Protein AF-A0A0A6UI53-F1 (afdb_monomer_lite)

Secondary structure (DSSP, 8-state):
----PPPPTTEEEEEEEE-TTS-EEEEEE--TT-TT-EEEEEE-HHHHHHHHHTS-EEEEEEEETTTTEEEETT-

Sequence (75 aa):
MSGNRPPAKGTGTVFVTGYRDGTYKAIWQGGDGDRGAYADTEGTEEEVMRWALSREAANYLIWDAETGSHVPLGG

Radius of gyration: 12.14 Å; chains: 1; bounding box: 27×28×28 Å

Foldseek 3Di:
DPDAAAEDALFFEKEWEADPVQKIKIKGAGPPVGRRHMDMDIDHPVVRVVVRVPGRYNFYWYQDPVVRDTDGDPD

Organism: Actinoplanes utahensis (NCBI:txid1869)

Structure (mmCIF, N/CA/C/O backbone):
data_AF-A0A0A6UI53-F1
#
_entry.id   AF-A0A0A6UI53-F1
#
loop_
_atom_site.group_PDB
_atom_site.id
_atom_site.type_symbol
_atom_site.label_atom_id
_atom_site.label_alt_id
_atom_site.label_comp_id
_atom_site.label_asym_id
_atom_site.label_entity_id
_atom_site.label_seq_id
_atom_site.pdbx_PDB_ins_code
_atom_site.Cartn_x
_atom_site.Cartn_y
_atom_site.Cartn_z
_atom_site.occupancy
_atom_site.B_iso_or_equiv
_atom_site.auth_seq_id
_atom_site.auth_comp_id
_atom_site.auth_asym_id
_atom_site.auth_atom_id
_atom_site.pdbx_PDB_model_num
ATOM 1 N N . MET A 1 1 ? -12.409 -13.467 -15.375 1.00 39.44 1 MET A N 1
ATOM 2 C CA . MET A 1 1 ? -11.106 -13.575 -14.689 1.00 39.44 1 MET A CA 1
ATOM 3 C C . MET A 1 1 ? -10.154 -12.614 -15.382 1.00 39.44 1 MET A C 1
ATOM 5 O O . MET A 1 1 ? -9.571 -12.969 -16.397 1.00 39.44 1 MET A O 1
ATOM 9 N N . SER A 1 2 ? -10.099 -11.363 -14.934 1.00 46.16 2 SER A N 1
ATOM 10 C CA . SER A 1 2 ? -9.126 -10.386 -15.431 1.00 46.16 2 SER A CA 1
ATOM 11 C C . SER A 1 2 ? -7.788 -10.750 -14.794 1.00 46.16 2 SER A C 1
ATOM 13 O O . SER A 1 2 ? -7.680 -10.764 -13.571 1.00 46.16 2 SER A O 1
ATOM 15 N N . GLY A 1 3 ? -6.816 -11.170 -15.600 1.00 46.75 3 GLY A N 1
ATOM 16 C CA . GLY A 1 3 ? -5.495 -11.550 -15.110 1.00 46.75 3 GLY A CA 1
ATOM 17 C C . GLY A 1 3 ? -4.753 -10.322 -14.600 1.00 46.75 3 GLY A C 1
ATOM 18 O O . GLY A 1 3 ? -4.164 -9.590 -15.389 1.00 46.75 3 GLY A O 1
ATOM 19 N N . ASN A 1 4 ? -4.790 -10.100 -13.292 1.00 67.44 4 ASN A N 1
ATOM 20 C CA . ASN A 1 4 ? -4.012 -9.058 -12.640 1.00 67.44 4 ASN A CA 1
ATOM 21 C C . ASN A 1 4 ? -2.544 -9.463 -12.612 1.00 67.44 4 ASN A C 1
ATOM 23 O O . ASN A 1 4 ? -2.122 -10.283 -11.796 1.00 67.44 4 ASN A O 1
ATOM 27 N N . ARG A 1 5 ? -1.765 -8.917 -13.548 1.00 85.69 5 ARG A N 1
ATOM 28 C CA . ARG A 1 5 ? -0.310 -9.020 -13.509 1.00 85.69 5 ARG A CA 1
ATOM 29 C C . ARG A 1 5 ? 0.195 -8.076 -12.412 1.00 85.69 5 ARG A C 1
ATOM 31 O O . ARG A 1 5 ? -0.036 -6.874 -12.543 1.00 85.69 5 ARG A O 1
ATOM 38 N N . PRO A 1 6 ? 0.895 -8.568 -11.377 1.00 88.62 6 PRO A N 1
ATOM 39 C CA . PRO A 1 6 ? 1.499 -7.684 -10.390 1.00 88.62 6 PRO A CA 1
ATOM 40 C C . PRO A 1 6 ? 2.572 -6.797 -11.048 1.00 88.62 6 PRO A C 1
ATOM 42 O O . PRO A 1 6 ? 3.215 -7.244 -12.007 1.00 88.62 6 PRO A O 1
ATOM 45 N N . PRO A 1 7 ? 2.794 -5.571 -10.544 1.00 93.62 7 PRO A N 1
ATOM 46 C CA . PRO A 1 7 ? 3.907 -4.735 -10.984 1.00 93.62 7 PRO A CA 1
ATOM 47 C C . PRO A 1 7 ? 5.268 -5.426 -10.813 1.00 93.62 7 PRO A C 1
ATOM 49 O O . PRO A 1 7 ? 5.428 -6.371 -10.035 1.00 93.62 7 PRO A O 1
ATOM 52 N N . ALA A 1 8 ? 6.275 -4.948 -11.544 1.00 91.38 8 ALA A N 1
ATOM 53 C CA . ALA A 1 8 ? 7.642 -5.432 -11.385 1.00 91.38 8 ALA A CA 1
ATOM 54 C C . ALA A 1 8 ? 8.213 -5.061 -10.004 1.00 91.38 8 ALA A C 1
ATOM 56 O O . ALA A 1 8 ? 7.904 -4.008 -9.443 1.00 91.38 8 ALA A O 1
ATOM 57 N N . LYS A 1 9 ? 9.102 -5.907 -9.476 1.00 92.62 9 LYS A N 1
ATOM 58 C CA . LYS A 1 9 ? 9.838 -5.628 -8.234 1.00 92.62 9 LYS A CA 1
ATOM 59 C C . LYS A 1 9 ? 10.602 -4.303 -8.327 1.00 92.62 9 LYS A C 1
ATOM 61 O O . LYS A 1 9 ? 11.148 -3.974 -9.377 1.00 92.62 9 LYS A O 1
ATOM 66 N N . GLY A 1 10 ? 10.647 -3.567 -7.223 1.00 93.00 10 GLY A N 1
ATOM 67 C CA . GLY A 1 10 ? 11.229 -2.232 -7.119 1.00 93.00 10 GLY A CA 1
ATOM 68 C C . GLY A 1 10 ? 10.434 -1.141 -7.840 1.00 93.00 10 GLY A C 1
ATOM 69 O O . GLY A 1 10 ? 10.951 -0.042 -8.009 1.00 93.00 10 GLY A O 1
ATOM 70 N N . THR A 1 11 ? 9.207 -1.422 -8.298 1.00 93.75 11 THR A N 1
ATOM 71 C CA . THR A 1 11 ? 8.377 -0.461 -9.042 1.00 93.75 11 THR A CA 1
ATOM 72 C C . THR A 1 11 ? 6.990 -0.302 -8.428 1.00 93.75 11 THR A C 1
ATOM 74 O O . THR A 1 11 ? 6.577 -1.071 -7.558 1.00 93.75 11 THR A O 1
ATOM 77 N N . GLY A 1 12 ? 6.258 0.710 -8.894 1.00 94.50 12 GLY A N 1
ATOM 78 C CA . GLY A 1 12 ? 4.883 0.956 -8.476 1.00 94.50 12 GLY A CA 1
ATOM 79 C C . GLY A 1 12 ? 4.749 1.405 -7.022 1.00 94.50 12 GLY A C 1
ATOM 80 O O . GLY A 1 12 ? 5.731 1.571 -6.294 1.00 94.50 12 GLY A O 1
ATOM 81 N N . THR A 1 13 ? 3.503 1.591 -6.611 1.00 96.44 13 THR A N 1
ATOM 82 C CA . THR A 1 13 ? 3.151 2.072 -5.275 1.00 96.44 13 THR A CA 1
ATOM 83 C C . THR A 1 13 ? 2.118 1.147 -4.661 1.00 96.44 13 THR A C 1
ATOM 85 O O . THR A 1 13 ? 1.105 0.834 -5.289 1.00 96.44 13 THR A O 1
ATOM 88 N N . VAL A 1 14 ? 2.386 0.695 -3.440 1.00 97.12 14 VAL A N 1
ATOM 89 C CA . VAL A 1 14 ? 1.391 0.037 -2.597 1.00 97.12 14 VAL A CA 1
ATOM 90 C C . VAL A 1 14 ? 0.624 1.111 -1.845 1.00 97.12 14 VAL A C 1
ATOM 92 O O . VAL A 1 14 ? 1.220 1.923 -1.144 1.00 97.12 14 VAL A O 1
ATOM 95 N N . PHE A 1 15 ? -0.693 1.093 -1.982 1.00 97.50 15 PHE A N 1
ATOM 96 C CA . PHE A 1 15 ? -1.622 1.905 -1.210 1.00 97.50 15 PHE A CA 1
ATOM 97 C C . PHE A 1 15 ? -2.372 0.996 -0.247 1.00 97.50 15 PHE A C 1
ATOM 99 O O . PHE A 1 15 ? -2.858 -0.050 -0.671 1.00 97.50 15 PHE A O 1
ATOM 106 N N . VAL A 1 16 ? -2.478 1.391 1.016 1.00 97.94 16 VAL A N 1
ATOM 107 C CA . VAL A 1 16 ? -3.254 0.711 2.057 1.00 97.94 16 VAL A CA 1
ATOM 108 C C . VAL A 1 16 ? -4.361 1.649 2.527 1.00 97.94 16 VAL A C 1
ATOM 110 O O . VAL A 1 16 ? -4.126 2.829 2.773 1.00 97.94 16 VAL A O 1
ATOM 113 N N . THR A 1 17 ? -5.579 1.141 2.663 1.00 97.75 17 THR A N 1
ATOM 114 C CA . THR A 1 17 ? -6.735 1.903 3.142 1.00 97.75 17 THR A CA 1
ATOM 115 C C . THR A 1 17 ? -7.485 1.080 4.180 1.00 97.75 17 THR A C 1
ATOM 117 O O . THR A 1 17 ? -7.896 -0.042 3.890 1.00 97.75 17 THR A O 1
ATOM 120 N N . GLY A 1 18 ? -7.663 1.642 5.377 1.00 96.62 18 GLY A N 1
ATOM 121 C CA . GLY A 1 18 ? -8.557 1.106 6.402 1.00 96.62 18 GLY A CA 1
ATOM 122 C C . GLY A 1 18 ? -9.948 1.732 6.296 1.00 96.62 18 GLY A C 1
ATOM 123 O O . GLY A 1 18 ? -10.083 2.938 6.068 1.00 96.62 18 GLY A O 1
ATOM 124 N N . TYR A 1 19 ? -10.986 0.920 6.459 1.00 95.25 19 TYR A N 1
ATOM 125 C CA . TYR A 1 19 ? -12.385 1.334 6.430 1.00 95.25 19 TYR A CA 1
ATOM 126 C C . TYR A 1 19 ? -12.994 1.337 7.836 1.00 95.25 19 TYR A C 1
ATOM 128 O O . TYR A 1 19 ? -12.504 0.708 8.772 1.00 95.25 19 TYR A O 1
ATOM 136 N N . ARG A 1 20 ? -14.106 2.067 7.997 1.00 93.56 20 ARG A N 1
ATOM 137 C CA . ARG A 1 20 ? -14.789 2.230 9.295 1.00 93.56 20 ARG A CA 1
ATOM 138 C C . ARG A 1 20 ? -15.390 0.937 9.852 1.00 93.56 20 ARG A C 1
ATOM 140 O O . ARG A 1 20 ? -15.702 0.890 11.035 1.00 93.56 20 ARG A O 1
ATOM 147 N N . ASP A 1 21 ? -15.593 -0.066 9.008 1.00 94.94 21 ASP A N 1
ATOM 148 C CA . ASP A 1 21 ? -16.108 -1.383 9.387 1.00 94.94 21 ASP A CA 1
ATOM 149 C C . ASP A 1 21 ? -15.008 -2.335 9.894 1.00 94.94 21 ASP A C 1
ATOM 151 O O . ASP A 1 21 ? -15.305 -3.471 10.253 1.00 94.94 21 ASP A O 1
ATOM 155 N N . GLY A 1 22 ? -13.754 -1.870 9.956 1.00 94.25 22 GLY A N 1
ATOM 156 C CA . GLY A 1 22 ? -12.596 -2.666 10.364 1.00 94.25 22 GLY A CA 1
ATOM 157 C C . GLY A 1 22 ? -11.942 -3.447 9.221 1.00 94.25 22 GLY A C 1
ATOM 158 O O . GLY A 1 22 ? -10.917 -4.090 9.445 1.00 94.25 22 GLY A O 1
ATOM 159 N N . THR A 1 23 ? -12.486 -3.376 8.003 1.00 97.31 23 THR A N 1
ATOM 160 C CA . THR A 1 23 ? -11.873 -3.967 6.810 1.00 97.31 23 THR A CA 1
ATOM 161 C C . THR A 1 23 ? -10.703 -3.113 6.338 1.00 97.31 23 THR A C 1
ATOM 163 O O . THR A 1 23 ? -10.743 -1.884 6.396 1.00 97.31 23 THR A O 1
ATOM 166 N N . TYR A 1 24 ? -9.664 -3.756 5.819 1.00 97.94 24 TYR A N 1
ATOM 167 C CA . TYR A 1 24 ? -8.551 -3.105 5.145 1.00 97.94 24 TYR A CA 1
ATOM 168 C C . TYR A 1 24 ? -8.470 -3.581 3.698 1.00 97.94 24 TYR A C 1
ATOM 170 O O . TYR A 1 24 ? -8.798 -4.723 3.374 1.00 97.94 24 TYR A O 1
ATOM 178 N N . LYS A 1 25 ? -7.975 -2.709 2.823 1.00 97.94 25 LYS A N 1
ATOM 179 C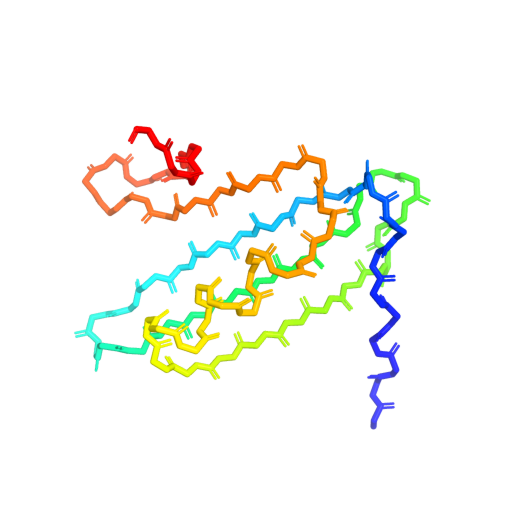 CA . LYS A 1 25 ? -7.649 -3.028 1.435 1.00 97.94 25 LYS A CA 1
ATOM 180 C C . LYS A 1 25 ? -6.260 -2.518 1.104 1.00 97.94 25 LYS A C 1
ATOM 182 O O . LYS A 1 25 ? -5.891 -1.422 1.519 1.00 97.94 25 LYS A O 1
ATOM 187 N N . ALA A 1 26 ? -5.510 -3.285 0.321 1.00 97.31 26 ALA A N 1
ATOM 188 C CA . ALA A 1 26 ? -4.290 -2.795 -0.299 1.00 97.31 26 ALA A CA 1
ATOM 189 C C . ALA A 1 26 ? -4.296 -3.024 -1.806 1.00 97.31 26 ALA A C 1
ATOM 191 O O . ALA A 1 26 ? -4.833 -4.017 -2.291 1.00 97.31 26 ALA A O 1
ATOM 192 N N . ILE A 1 27 ? -3.681 -2.100 -2.540 1.00 96.12 27 ILE A N 1
ATOM 193 C CA . ILE A 1 27 ? -3.491 -2.189 -3.987 1.00 96.12 27 ILE A CA 1
ATOM 194 C C . ILE A 1 27 ? -2.044 -1.822 -4.302 1.00 96.12 27 ILE A C 1
ATOM 196 O O . ILE A 1 27 ? -1.593 -0.735 -3.957 1.00 96.12 27 ILE A O 1
ATOM 200 N N . TRP A 1 28 ? -1.326 -2.704 -4.990 1.00 95.62 28 TRP A N 1
ATOM 201 C CA . TRP A 1 28 ? -0.046 -2.401 -5.620 1.00 95.62 28 TRP A CA 1
ATOM 202 C C . TRP A 1 28 ? -0.299 -2.002 -7.068 1.00 95.62 28 TRP A C 1
ATOM 204 O O . TRP A 1 28 ? -0.655 -2.853 -7.878 1.00 95.62 28 TRP A O 1
ATOM 214 N N . GLN A 1 29 ? -0.152 -0.718 -7.386 1.00 94.75 29 GLN A N 1
ATOM 215 C CA . GLN A 1 29 ? -0.372 -0.181 -8.730 1.00 94.75 29 GLN A CA 1
ATOM 216 C C . GLN A 1 29 ? 0.960 0.098 -9.422 1.00 94.75 29 GLN A C 1
ATOM 218 O O . GLN A 1 29 ? 1.866 0.686 -8.824 1.00 94.75 29 GLN A O 1
ATOM 223 N N . GLY A 1 30 ? 1.082 -0.317 -10.682 1.00 93.44 30 GLY A N 1
ATOM 224 C CA . GLY A 1 30 ? 2.233 -0.000 -11.517 1.00 93.44 30 GLY A CA 1
ATOM 225 C C . GLY A 1 30 ? 2.334 1.500 -11.805 1.00 93.44 30 GLY A C 1
ATOM 226 O O . GLY A 1 30 ? 1.334 2.215 -11.853 1.00 93.44 30 GLY A O 1
ATOM 227 N N . GLY A 1 31 ? 3.566 1.989 -11.966 1.00 86.19 31 GLY A N 1
ATOM 228 C CA . GLY A 1 31 ? 3.837 3.388 -12.314 1.00 86.19 31 GLY A CA 1
ATOM 229 C C . GLY A 1 31 ? 3.617 3.686 -13.802 1.00 86.19 31 GLY A C 1
ATOM 230 O O . GL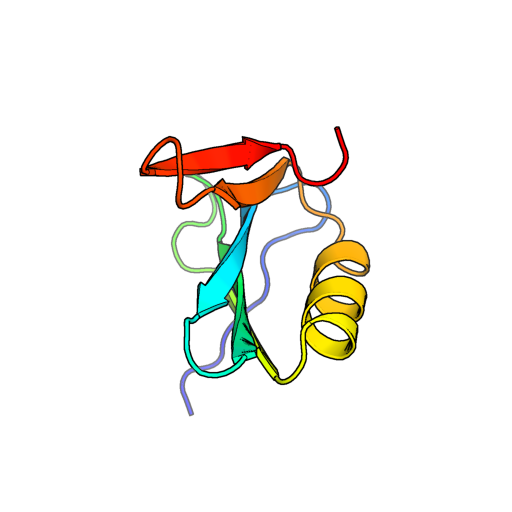Y A 1 31 ? 3.040 2.892 -14.538 1.00 86.19 31 GLY A O 1
ATOM 231 N N . ASP A 1 32 ? 4.141 4.814 -14.282 1.00 80.62 32 ASP A N 1
ATOM 232 C CA . ASP A 1 32 ? 3.897 5.294 -15.653 1.00 80.62 32 ASP A CA 1
ATOM 233 C C . ASP A 1 32 ? 4.334 4.337 -16.772 1.00 80.62 32 ASP A C 1
ATOM 235 O O . ASP A 1 32 ? 3.692 4.291 -17.821 1.00 80.62 32 ASP A O 1
ATOM 239 N N . GLY A 1 33 ? 5.371 3.528 -16.542 1.00 77.56 33 GLY A N 1
ATOM 240 C CA . GLY A 1 33 ? 5.807 2.485 -17.477 1.00 77.56 33 GLY A CA 1
ATOM 241 C C . GLY A 1 33 ? 4.996 1.184 -17.412 1.00 77.56 33 GLY A C 1
ATOM 242 O O . GLY A 1 33 ? 5.231 0.293 -18.223 1.00 77.56 33 GLY A O 1
ATOM 243 N N . ASP A 1 34 ? 4.070 1.054 -16.455 1.00 83.00 34 ASP A N 1
ATOM 244 C CA . ASP A 1 34 ? 3.343 -0.187 -16.170 1.00 83.00 34 ASP A CA 1
ATOM 245 C C . ASP A 1 34 ? 1.906 0.053 -15.661 1.00 83.00 34 ASP A C 1
ATOM 247 O O . ASP A 1 34 ? 1.408 -0.640 -14.776 1.00 83.00 34 ASP A O 1
ATOM 251 N N . ARG A 1 35 ? 1.213 1.052 -16.224 1.00 76.88 35 ARG A N 1
ATOM 252 C CA . ARG A 1 35 ? -0.120 1.512 -15.772 1.00 76.88 35 ARG A CA 1
ATOM 253 C C . ARG A 1 35 ? -1.236 0.453 -15.821 1.00 76.88 35 ARG A C 1
ATOM 255 O O . ARG A 1 35 ? -2.340 0.715 -15.357 1.00 76.88 35 ARG A O 1
ATOM 262 N N . GLY A 1 36 ? -0.980 -0.716 -16.409 1.00 83.88 36 GLY A N 1
ATOM 263 C CA . GLY A 1 36 ? -1.915 -1.843 -16.454 1.00 83.88 36 GLY A CA 1
ATOM 264 C C . GLY A 1 36 ? -1.629 -2.940 -15.428 1.00 83.88 36 GLY A C 1
ATOM 265 O O . GLY A 1 36 ? -2.479 -3.807 -15.231 1.00 83.88 36 GLY A O 1
ATOM 266 N N . ALA A 1 37 ? -0.456 -2.935 -14.789 1.00 91.31 37 ALA A N 1
ATOM 267 C CA . ALA A 1 37 ? -0.145 -3.903 -13.752 1.00 91.31 37 ALA A CA 1
ATOM 268 C C . ALA A 1 37 ? -0.736 -3.461 -12.421 1.00 91.31 37 ALA A C 1
ATOM 270 O O . ALA A 1 37 ? -0.486 -2.353 -11.939 1.00 91.31 37 ALA A O 1
ATOM 271 N N . TYR A 1 38 ? -1.494 -4.357 -11.807 1.00 93.12 38 TYR A N 1
ATOM 272 C CA . TYR A 1 38 ? -1.919 -4.184 -10.438 1.00 93.12 38 TYR A CA 1
ATOM 273 C C . TYR A 1 38 ? -2.139 -5.527 -9.761 1.00 93.12 38 TYR A C 1
ATOM 275 O O . TYR A 1 38 ? -2.376 -6.545 -10.409 1.00 93.12 38 TYR A O 1
ATOM 283 N N . ALA A 1 39 ? -2.044 -5.516 -8.442 1.00 94.44 39 ALA A N 1
ATOM 284 C CA . ALA A 1 39 ? -2.480 -6.601 -7.581 1.00 94.44 39 ALA A CA 1
ATOM 285 C C . ALA A 1 39 ? -3.130 -5.990 -6.345 1.00 94.44 39 ALA A C 1
ATOM 287 O O . ALA A 1 39 ? -2.707 -4.928 -5.894 1.00 94.44 39 ALA A O 1
ATOM 288 N N . ASP A 1 40 ? -4.141 -6.642 -5.798 1.00 96.00 40 ASP A N 1
ATOM 289 C CA . ASP A 1 40 ? -4.858 -6.160 -4.629 1.00 96.00 40 ASP A CA 1
ATOM 290 C C . ASP A 1 40 ? -5.203 -7.291 -3.664 1.00 96.00 40 ASP A C 1
ATOM 292 O O . ASP A 1 40 ? -5.139 -8.477 -3.995 1.00 96.00 40 ASP A O 1
ATOM 296 N N . THR A 1 41 ? -5.512 -6.900 -2.435 1.00 96.81 41 THR A N 1
ATOM 297 C CA . THR A 1 41 ? -6.014 -7.780 -1.384 1.00 96.81 41 THR A CA 1
ATOM 298 C C . THR A 1 41 ? -6.975 -7.002 -0.499 1.00 96.81 41 THR A C 1
ATOM 300 O O . THR A 1 41 ? -6.867 -5.781 -0.374 1.00 96.81 41 THR A O 1
ATOM 303 N N . GLU A 1 42 ? -7.870 -7.717 0.163 1.00 97.62 42 GLU A N 1
ATOM 304 C CA . GLU A 1 42 ? -8.796 -7.188 1.160 1.00 97.62 42 GLU A CA 1
ATOM 305 C C . GLU A 1 42 ? -8.864 -8.174 2.328 1.00 97.62 42 GLU A C 1
ATOM 307 O O . GLU A 1 42 ? -8.707 -9.379 2.116 1.00 97.62 42 GLU A O 1
ATOM 312 N N . GLY A 1 43 ? -9.038 -7.676 3.550 1.00 97.38 43 GLY A N 1
ATOM 313 C CA . GLY A 1 43 ? -9.111 -8.515 4.742 1.00 97.38 43 GLY A CA 1
ATOM 314 C C . GLY A 1 43 ? -8.921 -7.726 6.029 1.00 97.38 43 GLY A C 1
ATOM 315 O O . GLY A 1 43 ? -9.216 -6.533 6.096 1.00 97.38 43 GLY A O 1
ATOM 316 N N . THR A 1 44 ? -8.418 -8.399 7.058 1.00 97.88 44 THR A N 1
ATOM 317 C CA . THR A 1 44 ? -8.023 -7.747 8.313 1.00 97.88 44 THR A CA 1
ATOM 318 C C . THR A 1 44 ? -6.791 -6.862 8.117 1.00 97.88 44 THR A C 1
ATOM 320 O O . THR A 1 44 ? -6.013 -7.055 7.179 1.00 97.88 44 THR A O 1
ATOM 323 N N . GLU A 1 45 ? -6.572 -5.913 9.032 1.00 96.75 45 GLU A N 1
ATOM 324 C CA . GLU A 1 45 ? -5.359 -5.083 9.047 1.00 96.75 45 GLU A CA 1
ATOM 325 C C . GLU A 1 45 ? -4.089 -5.936 8.959 1.00 96.75 45 GLU A C 1
ATOM 327 O O . GLU A 1 45 ? -3.223 -5.687 8.125 1.00 96.75 45 GLU A O 1
ATOM 332 N N . GLU A 1 46 ? -4.001 -6.991 9.768 1.00 97.19 46 GLU A N 1
ATOM 333 C CA . GLU A 1 46 ? -2.836 -7.868 9.810 1.00 97.19 46 GLU A CA 1
ATOM 334 C C . GLU A 1 46 ? -2.580 -8.575 8.469 1.00 97.19 46 GLU A C 1
ATOM 336 O O . GLU A 1 46 ? -1.447 -8.589 7.979 1.00 97.19 46 GLU A O 1
ATOM 341 N N . GLU A 1 47 ? -3.613 -9.151 7.851 1.00 97.69 47 GLU A N 1
ATOM 342 C CA . GLU A 1 47 ? -3.494 -9.842 6.561 1.00 97.69 47 GLU A CA 1
ATOM 343 C C . GLU A 1 47 ? -3.063 -8.884 5.451 1.00 97.69 47 GLU A C 1
ATOM 345 O O . GLU A 1 47 ? -2.154 -9.189 4.670 1.00 97.69 47 GLU A O 1
ATOM 350 N N . VAL A 1 48 ? -3.683 -7.705 5.408 1.00 97.81 48 VAL A N 1
ATOM 351 C CA . VAL A 1 48 ? -3.412 -6.682 4.399 1.00 97.81 48 VAL A CA 1
ATOM 352 C C . VAL A 1 48 ? -2.014 -6.104 4.576 1.00 97.81 48 VAL A C 1
ATOM 354 O O . VAL 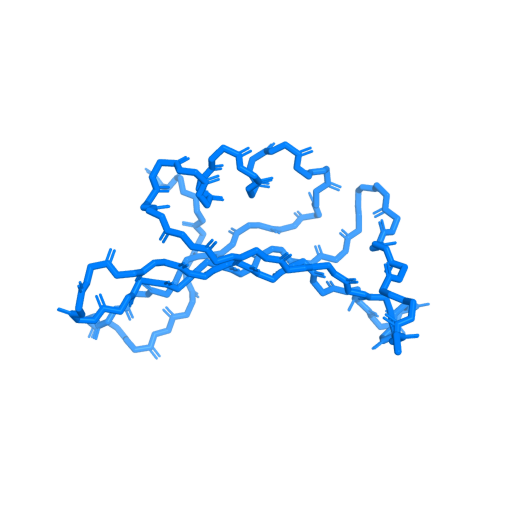A 1 48 ? -1.297 -5.945 3.590 1.00 97.81 48 VAL A O 1
ATOM 357 N N . MET A 1 49 ? -1.577 -5.861 5.811 1.00 96.94 49 MET A N 1
ATOM 358 C CA . MET A 1 49 ? -0.237 -5.356 6.107 1.00 96.94 49 MET A CA 1
ATOM 359 C C . MET A 1 49 ? 0.845 -6.387 5.781 1.00 96.94 49 MET A C 1
ATOM 361 O O . MET A 1 49 ? 1.834 -6.052 5.125 1.00 96.94 49 MET A O 1
ATOM 365 N N . ARG A 1 50 ? 0.645 -7.665 6.138 1.00 97.50 50 ARG A N 1
ATOM 366 C CA . ARG A 1 50 ? 1.546 -8.757 5.722 1.00 97.50 50 ARG A CA 1
ATOM 367 C C . ARG A 1 50 ? 1.625 -8.858 4.199 1.00 97.50 50 ARG A C 1
ATOM 369 O O . ARG A 1 50 ? 2.714 -9.006 3.642 1.00 97.50 50 ARG A O 1
ATOM 376 N N . TRP A 1 51 ? 0.488 -8.756 3.509 1.00 96.06 51 TRP A N 1
ATOM 377 C CA . TRP A 1 51 ? 0.459 -8.757 2.052 1.00 96.06 51 TRP A CA 1
ATOM 378 C C . TRP A 1 51 ? 1.210 -7.552 1.478 1.00 96.06 51 TRP A C 1
ATOM 380 O O . TRP A 1 51 ? 2.069 -7.754 0.622 1.00 96.06 51 TRP A O 1
ATOM 390 N N . ALA A 1 52 ? 0.945 -6.340 1.969 1.00 96.06 52 ALA A N 1
ATOM 391 C CA . ALA A 1 52 ? 1.535 -5.090 1.495 1.00 96.06 52 ALA A CA 1
ATOM 392 C C . ALA A 1 52 ? 3.061 -5.108 1.622 1.00 96.06 52 ALA A C 1
ATOM 394 O O . ALA A 1 52 ? 3.763 -4.895 0.636 1.00 96.06 52 ALA A O 1
ATOM 395 N N . LEU A 1 53 ? 3.570 -5.457 2.806 1.00 95.12 53 LEU A N 1
ATOM 396 C CA . LEU A 1 53 ? 5.005 -5.481 3.106 1.00 95.12 53 LEU A CA 1
ATOM 397 C C . LEU A 1 53 ? 5.762 -6.601 2.379 1.00 95.12 53 LEU A C 1
ATOM 399 O O . LEU A 1 53 ? 6.973 -6.517 2.209 1.00 95.12 53 LEU A O 1
ATOM 403 N N . SER A 1 54 ? 5.067 -7.644 1.918 1.00 95.25 54 SER A N 1
ATOM 404 C CA . SER A 1 54 ? 5.680 -8.709 1.110 1.00 95.25 54 SER A CA 1
ATOM 405 C C . SER A 1 54 ? 5.789 -8.379 -0.385 1.00 95.25 54 SER A C 1
ATOM 407 O O . SER A 1 54 ? 6.284 -9.198 -1.164 1.00 95.25 54 SER A O 1
ATOM 409 N N . ARG A 1 55 ? 5.310 -7.209 -0.826 1.00 93.62 55 ARG A N 1
ATOM 410 C CA . ARG A 1 55 ? 5.570 -6.695 -2.178 1.00 93.62 55 ARG A CA 1
ATOM 411 C C . ARG A 1 55 ? 6.840 -5.881 -2.142 1.00 93.62 55 ARG A C 1
ATOM 413 O O . ARG A 1 55 ? 7.020 -5.109 -1.218 1.00 93.62 55 ARG A O 1
ATOM 420 N N . GLU A 1 56 ? 7.695 -6.028 -3.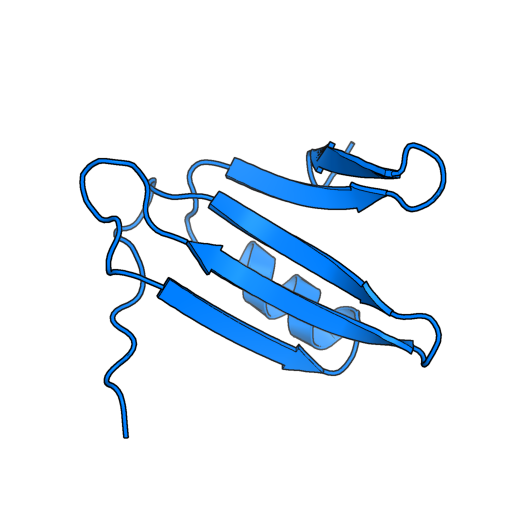142 1.00 94.19 56 GLU A N 1
ATOM 421 C CA . GLU A 1 56 ? 8.881 -5.188 -3.322 1.00 94.19 56 GLU A CA 1
ATOM 422 C C . GLU A 1 56 ? 8.466 -3.956 -4.136 1.00 94.19 56 GLU A C 1
ATOM 424 O O . GLU A 1 56 ? 8.752 -3.875 -5.327 1.00 94.19 56 GLU A O 1
ATOM 429 N N . ALA A 1 57 ? 7.698 -3.046 -3.539 1.00 94.81 57 ALA A N 1
ATOM 430 C CA . ALA A 1 57 ? 7.237 -1.831 -4.203 1.00 94.81 57 ALA A CA 1
ATOM 431 C C . ALA A 1 57 ? 8.266 -0.703 -4.058 1.00 94.81 57 ALA A C 1
ATOM 433 O O . ALA A 1 57 ? 9.089 -0.719 -3.145 1.00 94.81 57 ALA A O 1
ATOM 434 N N . ALA A 1 58 ? 8.215 0.297 -4.943 1.00 95.06 58 ALA A N 1
ATOM 435 C CA . ALA A 1 58 ? 9.062 1.484 -4.797 1.00 95.06 58 ALA A CA 1
ATOM 436 C C . ALA A 1 58 ? 8.589 2.379 -3.643 1.00 95.06 58 ALA A C 1
ATOM 438 O O . ALA A 1 58 ? 9.399 3.006 -2.967 1.00 95.06 58 ALA A O 1
ATOM 439 N N . ASN A 1 59 ? 7.272 2.438 -3.433 1.00 96.06 59 ASN A N 1
ATOM 440 C CA . ASN A 1 59 ? 6.645 3.258 -2.406 1.00 96.06 59 ASN A CA 1
ATOM 441 C C . ASN A 1 59 ? 5.552 2.466 -1.688 1.00 96.06 59 ASN A C 1
ATOM 443 O O . ASN A 1 59 ? 4.839 1.674 -2.310 1.00 96.06 59 ASN A O 1
ATOM 447 N N . TYR A 1 60 ? 5.376 2.756 -0.402 1.00 97.25 60 TYR A N 1
ATOM 448 C CA . TYR A 1 60 ? 4.299 2.220 0.423 1.00 97.25 60 TYR A CA 1
ATOM 449 C C . TYR A 1 60 ? 3.605 3.387 1.099 1.00 97.25 60 TYR A C 1
ATOM 451 O O . TYR A 1 60 ? 4.253 4.180 1.781 1.00 97.25 60 TYR A O 1
ATOM 459 N N . LEU A 1 61 ? 2.301 3.500 0.893 1.00 97.75 61 LEU A N 1
ATOM 460 C CA . LEU A 1 61 ? 1.488 4.585 1.409 1.00 97.75 61 LEU A CA 1
ATOM 461 C C . LEU A 1 61 ? 0.259 4.029 2.128 1.00 97.75 61 LEU A C 1
ATOM 463 O O . LEU A 1 61 ? -0.324 3.040 1.686 1.00 97.75 61 LEU A O 1
ATOM 467 N N . ILE A 1 62 ? -0.163 4.694 3.197 1.00 97.38 62 ILE A N 1
ATOM 468 C CA . ILE A 1 62 ? -1.399 4.414 3.927 1.00 97.38 62 ILE A CA 1
ATOM 469 C C . ILE A 1 62 ? -2.305 5.638 3.915 1.00 97.38 62 ILE A C 1
ATOM 471 O O . ILE A 1 62 ? -1.832 6.770 3.981 1.00 97.38 62 ILE A O 1
ATOM 475 N N . TRP A 1 63 ? -3.607 5.415 3.786 1.00 96.69 63 TRP A N 1
ATOM 476 C CA . TRP A 1 63 ? -4.604 6.466 3.910 1.00 96.69 63 TRP A CA 1
ATOM 477 C C . TRP A 1 63 ? -4.699 6.946 5.358 1.00 96.69 63 TRP A C 1
ATOM 479 O O . TRP A 1 63 ? -5.046 6.174 6.251 1.00 96.69 63 TRP A O 1
ATOM 489 N N . ASP A 1 64 ? -4.444 8.230 5.565 1.00 94.38 64 ASP A N 1
ATOM 490 C CA . ASP A 1 64 ? -4.699 8.932 6.810 1.00 94.38 64 ASP A CA 1
ATOM 491 C C . ASP A 1 64 ? -6.022 9.701 6.687 1.00 94.38 64 ASP A C 1
ATOM 493 O O . ASP A 1 64 ? -6.189 10.596 5.853 1.00 94.38 64 ASP A O 1
ATOM 497 N N . ALA A 1 65 ? -6.990 9.323 7.520 1.00 90.50 65 ALA A N 1
ATOM 498 C CA . ALA A 1 65 ? -8.312 9.931 7.530 1.00 90.50 65 ALA A CA 1
ATOM 499 C C . ALA A 1 65 ? -8.334 11.329 8.171 1.00 90.50 65 ALA A C 1
ATOM 501 O O . ALA A 1 65 ? -9.256 12.090 7.878 1.00 90.50 65 ALA A O 1
ATOM 502 N N . GLU A 1 66 ? -7.359 11.675 9.019 1.00 90.88 66 GLU A N 1
ATOM 503 C CA . GLU A 1 66 ? -7.269 12.994 9.657 1.00 90.88 66 GLU A CA 1
ATOM 504 C C . GLU A 1 66 ? -6.826 14.053 8.649 1.00 90.88 66 GLU A C 1
ATOM 506 O O . GLU A 1 66 ? -7.421 15.128 8.559 1.00 90.88 66 GLU A O 1
ATOM 511 N N . THR A 1 67 ? -5.813 13.727 7.845 1.00 93.31 67 THR A N 1
ATOM 512 C CA . THR A 1 67 ? -5.308 14.608 6.782 1.00 93.31 67 THR A CA 1
ATOM 513 C C . THR A 1 67 ? -6.038 14.426 5.451 1.00 93.31 67 THR A C 1
ATOM 515 O O . THR A 1 67 ?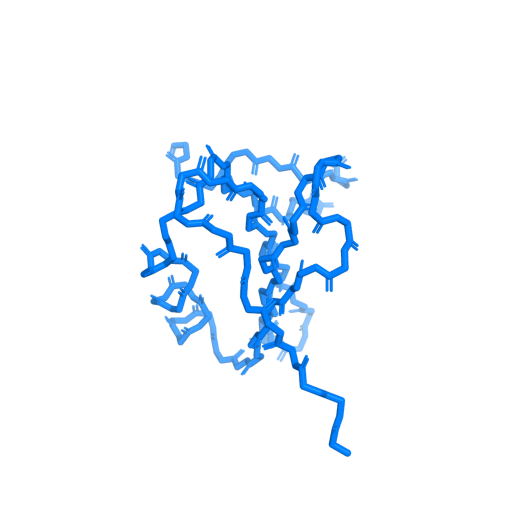 -5.909 15.261 4.553 1.00 93.31 67 THR A O 1
ATOM 518 N N . GLY A 1 68 ? -6.819 13.351 5.305 1.00 94.25 68 GLY A N 1
ATOM 519 C CA . GLY A 1 68 ? -7.533 13.017 4.074 1.00 94.25 68 GLY A CA 1
ATOM 520 C C . GLY A 1 68 ? -6.583 12.744 2.909 1.00 94.25 68 GLY A C 1
ATOM 521 O O . GLY A 1 68 ? -6.856 13.163 1.784 1.00 94.25 68 GLY A O 1
ATOM 522 N N . SER A 1 69 ? -5.431 12.129 3.183 1.00 95.69 69 SER A N 1
ATOM 523 C CA . SER A 1 69 ? -4.353 11.931 2.213 1.00 95.69 69 SER A CA 1
ATOM 524 C C . SER A 1 69 ? -3.600 10.625 2.448 1.00 95.69 69 SER A C 1
ATOM 526 O O . SER A 1 69 ? -3.623 10.050 3.530 1.00 95.69 69 SER A O 1
ATOM 528 N N . HIS A 1 70 ? -2.90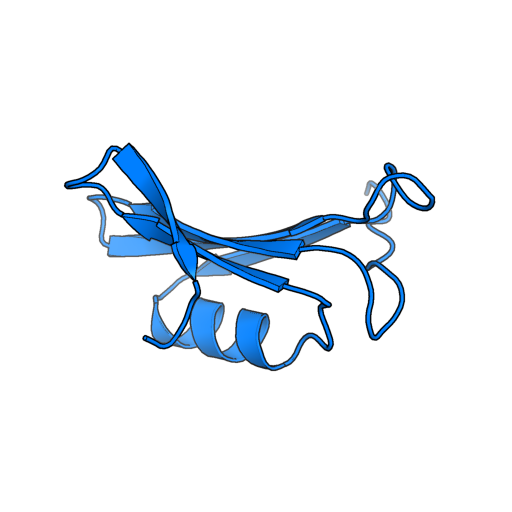4 10.152 1.414 1.00 94.69 70 HIS A N 1
ATOM 529 C CA . HIS A 1 70 ? -1.978 9.030 1.542 1.00 94.69 70 HIS A CA 1
ATOM 530 C C . HIS A 1 70 ? -0.619 9.517 2.066 1.00 94.69 70 HIS A C 1
ATOM 532 O O . HIS A 1 70 ? -0.015 10.407 1.467 1.00 94.69 70 HIS A O 1
ATOM 538 N N . VAL A 1 71 ? -0.125 8.904 3.143 1.00 96.50 71 VAL A N 1
ATOM 539 C CA . VAL A 1 71 ? 1.164 9.205 3.794 1.00 96.50 71 VAL A CA 1
ATOM 540 C C . VAL A 1 71 ? 2.077 7.969 3.792 1.00 96.50 71 VAL A C 1
ATOM 542 O O . VAL A 1 71 ? 1.565 6.862 3.631 1.00 96.50 71 VAL A O 1
ATOM 545 N N . PRO A 1 72 ? 3.411 8.099 3.938 1.00 96.44 72 PRO A N 1
ATOM 546 C CA . PRO A 1 72 ? 4.315 6.947 3.980 1.00 96.44 72 PRO A CA 1
ATOM 547 C C . PRO A 1 72 ? 3.921 5.895 5.026 1.00 96.44 72 PRO A C 1
ATOM 549 O O . PRO A 1 72 ? 3.664 6.215 6.185 1.00 96.44 72 PRO A O 1
ATOM 552 N N . LEU A 1 73 ? 3.894 4.627 4.612 1.00 88.69 73 LEU A N 1
ATOM 553 C CA . LEU A 1 73 ? 3.630 3.489 5.489 1.00 88.69 73 LEU A CA 1
ATOM 554 C C . LEU A 1 73 ? 4.891 3.180 6.316 1.00 88.69 73 LEU A C 1
ATOM 556 O O . LEU A 1 73 ? 5.872 2.682 5.766 1.00 88.69 73 LEU A O 1
ATOM 560 N N . GLY A 1 74 ? 4.853 3.455 7.623 1.00 73.06 74 GLY A N 1
ATOM 561 C CA . GLY A 1 74 ? 5.958 3.174 8.555 1.00 73.06 74 GLY A CA 1
ATOM 562 C C . GLY A 1 74 ? 6.782 4.392 8.984 1.00 73.06 74 GLY A C 1
ATOM 563 O O . GLY A 1 74 ? 8.007 4.295 9.039 1.00 73.06 74 GLY A O 1
ATOM 564 N N . GLY A 1 75 ? 6.119 5.521 9.259 1.00 47.50 75 GLY A N 1
ATOM 565 C CA . GLY A 1 75 ? 6.735 6.645 9.977 1.00 47.50 75 GLY A CA 1
ATOM 566 C C . GLY A 1 75 ? 7.200 6.275 11.382 1.00 47.50 75 GLY A C 1
ATOM 567 O O . GLY A 1 75 ? 6.549 5.408 12.009 1.00 47.50 75 GLY A O 1
#

pLDDT: mean 90.7, std 12.39, range [39.44, 97.94]